Protein AF-0000000070182800 (afdb_homodimer)

pLDDT: mean 79.38, std 23.55, range [25.06, 98.69]

Radius of gyration: 17.44 Å; Cα contacts (8 Å, |Δi|>4): 171; chains: 2; bounding box: 31×51×50 Å

Secondary structure (DSSP, 8-state):
---EEETTTTEEE-HHHHHHHS-HHHHHHHHHHTT--HHHHHHIIIIIIS--S-HHHHHHHHTS-HHHHHHHHHHHHHHHHHHT-/---EEETTTTEEE-TTTTS-S--HHHHHHHHHHTT--HHHHHHIIIIIIS--S-HHHHHHHHTS-HHHHHHHHHHHHHHHHHHT-

Solvent-accessible surface area (backbone atoms only — not comparable to full-atom values): 9441 Å² total; per-residue (Å²): 132,87,64,50,71,38,72,92,74,72,38,59,47,45,68,60,48,65,55,58,68,44,54,61,64,58,56,40,51,53,36,24,67,71,72,34,50,73,64,21,26,51,46,31,41,41,38,71,68,60,55,73,34,54,64,63,57,44,15,58,50,68,71,53,52,49,64,57,47,50,48,28,34,51,55,39,48,56,54,56,56,51,67,73,101,134,81,62,48,67,40,73,93,73,72,40,64,39,48,62,67,48,72,60,33,83,59,54,60,63,58,57,39,50,54,36,23,65,68,71,34,50,71,66,22,25,49,45,30,41,40,38,69,69,54,54,74,34,53,64,65,57,45,15,58,50,71,71,52,51,50,65,58,49,50,50,28,34,51,54,41,50,55,53,54,56,53,67,72,102

Foldseek 3Di:
DDQCQPVVVRGSPPLCVVVVPDDLVVQLVVLVVLVQDSLLSNLQCCCPNSVVDHLCRVCVVVVHDSVVSVVSPVVSVVSVVVVVD/DDQCQPVVVRDSPPLLCVVPPPPLVVQLVVLVVLVQDSLLSNLQCCCPNNVVDHLCRVCVVVVHDSVVSVVSPVVSVVSVVVVVD

Organism: NCBI:txid2841257

Structure (mmCIF, N/CA/C/O backbone):
data_AF-0000000070182800-model_v1
#
loop_
_entity.id
_entity.type
_entity.pdbx_description
1 polymer 'Sigma-70 family RNA polymerase sigma factor'
#
loop_
_atom_site.group_PDB
_atom_site.id
_atom_site.type_symbol
_atom_site.label_atom_id
_atom_site.label_alt_id
_atom_site.label_comp_id
_atom_site.label_asym_id
_atom_site.label_entity_id
_atom_site.label_seq_id
_atom_site.pdbx_PDB_ins_code
_atom_site.Cartn_x
_atom_site.Cartn_y
_atom_site.Cartn_z
_atom_site.occupancy
_atom_site.B_iso_or_equiv
_atom_site.auth_seq_id
_atom_site.auth_comp_id
_atom_site.auth_asym_id
_atom_site.auth_atom_id
_atom_site.pdbx_PDB_model_num
ATOM 1 N N . MET A 1 1 ? -16.188 15.938 -2.938 1 25.06 1 MET A N 1
ATOM 2 C CA . MET A 1 1 ? -15.031 16.281 -3.754 1 25.06 1 MET A CA 1
ATOM 3 C C . MET A 1 1 ? -14.711 17.766 -3.643 1 25.06 1 MET A C 1
ATOM 5 O O . MET A 1 1 ? -15.469 18.609 -4.125 1 25.06 1 MET A O 1
ATOM 9 N N . VAL A 1 2 ? -13.992 18.125 -2.623 1 32.44 2 VAL A N 1
ATOM 10 C CA . VAL A 1 2 ? -13.906 19.562 -2.373 1 32.44 2 VAL A CA 1
ATOM 11 C C . VAL A 1 2 ? -12.883 20.188 -3.316 1 32.44 2 VAL A C 1
ATOM 13 O O . VAL A 1 2 ? -11.734 19.75 -3.385 1 32.44 2 VAL A O 1
ATOM 16 N N . ALA A 1 3 ? -13.281 20.75 -4.445 1 38.06 3 ALA A N 1
ATOM 17 C CA . ALA A 1 3 ? -12.562 21.453 -5.508 1 38.06 3 ALA A CA 1
ATOM 18 C C . ALA A 1 3 ? -11.859 22.703 -4.965 1 38.06 3 ALA A C 1
ATOM 20 O O . ALA A 1 3 ? -12.453 23.469 -4.199 1 38.06 3 ALA A O 1
ATOM 21 N N . SER A 1 4 ? -10.617 22.594 -4.52 1 43.62 4 SER A N 1
ATOM 22 C CA . SER A 1 4 ? -10.062 23.891 -4.137 1 43.62 4 SER A CA 1
ATOM 23 C C . SER A 1 4 ? -9.68 24.703 -5.363 1 43.62 4 SER A C 1
ATOM 25 O O . SER A 1 4 ? -9.172 24.172 -6.348 1 43.62 4 SER A O 1
ATOM 27 N N . TYR A 1 5 ? -10.156 25.969 -5.488 1 44.78 5 TYR A N 1
ATOM 28 C CA . TYR A 1 5 ? -9.969 26.953 -6.551 1 44.78 5 TYR A CA 1
ATOM 29 C C . TYR A 1 5 ? -8.539 27.469 -6.559 1 44.78 5 TYR A C 1
ATOM 31 O O . TYR A 1 5 ? -8.055 28 -5.551 1 44.78 5 TYR A O 1
ATOM 39 N N . ASP A 1 6 ? -7.582 27.062 -7.48 1 46.28 6 ASP A N 1
ATOM 40 C CA . ASP A 1 6 ? -6.316 27.766 -7.672 1 46.28 6 ASP A CA 1
ATOM 41 C C . ASP A 1 6 ? -6.527 29.094 -8.398 1 46.28 6 ASP A C 1
ATOM 43 O O . ASP A 1 6 ? -6.879 29.109 -9.586 1 46.28 6 ASP A O 1
ATOM 47 N N . PRO A 1 7 ? -6.605 30.188 -7.738 1 51 7 PRO A N 1
ATOM 48 C CA . PRO A 1 7 ? -6.902 31.484 -8.336 1 51 7 PRO A CA 1
ATOM 49 C C . PRO A 1 7 ? -5.949 31.844 -9.477 1 51 7 PRO A C 1
ATOM 51 O O . PRO A 1 7 ? -6.312 32.594 -10.383 1 51 7 PRO A O 1
ATOM 54 N N . GLU A 1 8 ? -4.641 31.531 -9.398 1 51.62 8 GLU A N 1
ATOM 55 C CA . GLU A 1 8 ? -3.695 32 -10.406 1 51.62 8 GLU A CA 1
ATOM 56 C C . GLU A 1 8 ? -3.975 31.359 -11.758 1 51.62 8 GLU A C 1
ATOM 58 O O . GLU A 1 8 ? -3.742 31.969 -12.805 1 51.62 8 GLU A O 1
ATOM 63 N N . LYS A 1 9 ? -4.469 30.094 -11.695 1 46 9 LYS A N 1
ATOM 64 C CA . LYS A 1 9 ? -4.809 29.422 -12.945 1 46 9 LYS A CA 1
ATOM 65 C C . LYS A 1 9 ? -6.32 29.375 -13.148 1 46 9 LYS A C 1
ATOM 67 O O . LYS A 1 9 ? -6.797 28.891 -14.18 1 46 9 LYS A O 1
ATOM 72 N N . HIS A 1 10 ? -7.039 30.094 -12.438 1 45.72 10 HIS A N 1
ATOM 73 C CA . HIS A 1 10 ? -8.484 30.266 -12.461 1 45.72 10 HIS A CA 1
ATOM 74 C C . HIS A 1 10 ? -9.195 28.922 -12.625 1 45.72 10 HIS A C 1
ATOM 76 O O . HIS A 1 10 ? -10.227 28.844 -13.305 1 45.72 10 HIS A O 1
ATOM 82 N N . GLN A 1 11 ? -8.531 27.828 -12.578 1 41.41 11 GLN A N 1
ATOM 83 C CA . GLN A 1 11 ? -9.125 26.5 -12.664 1 41.41 11 GLN A CA 1
ATOM 84 C C . GLN A 1 11 ? -9.227 25.844 -11.289 1 41.41 11 GLN A C 1
ATOM 86 O O . GLN A 1 11 ? -8.422 26.141 -10.406 1 41.41 11 GLN A O 1
ATOM 91 N N . PHE A 1 12 ? -10.375 25.391 -10.805 1 40 12 PHE A N 1
ATOM 92 C CA . PHE A 1 12 ? -10.438 24.5 -9.648 1 40 12 PHE A CA 1
ATOM 93 C C . PHE A 1 12 ? -9.406 23.391 -9.766 1 40 12 PHE A C 1
ATOM 95 O O . PHE A 1 12 ? -9.383 22.656 -10.758 1 40 12 PHE A O 1
ATOM 102 N N . GLU A 1 13 ? -8.148 23.578 -9.5 1 39.22 13 GLU A N 1
ATOM 103 C CA . GLU A 1 13 ? -7.133 22.531 -9.609 1 39.22 13 GLU A CA 1
ATOM 104 C C . GLU A 1 13 ? -7.531 21.297 -8.82 1 39.22 13 GLU A C 1
ATOM 106 O O . GLU A 1 13 ? -7.844 21.391 -7.629 1 39.22 13 GLU A O 1
ATOM 111 N N . ASP A 1 14 ? -8.195 20.516 -9.391 1 37.53 14 ASP A N 1
ATOM 112 C CA . ASP A 1 14 ? -8.484 19.188 -8.836 1 37.53 14 ASP A CA 1
ATOM 113 C C . ASP A 1 14 ? -7.27 18.625 -8.102 1 37.53 14 ASP A C 1
ATOM 115 O O . ASP A 1 14 ? -6.203 18.453 -8.695 1 37.53 14 ASP A O 1
ATOM 119 N N . VAL A 1 15 ? -7.008 19 -6.906 1 37.47 15 VAL A N 1
ATOM 120 C CA . VAL A 1 15 ? -6.043 18.312 -6.059 1 37.47 15 VAL A CA 1
ATOM 121 C C . VAL A 1 15 ? -5.836 16.891 -6.57 1 37.47 15 VAL A C 1
ATOM 123 O O . VAL A 1 15 ? -4.852 16.234 -6.219 1 37.47 15 VAL A O 1
ATOM 126 N N . ASP A 1 16 ? -6.785 16.422 -7.258 1 41.5 16 ASP A N 1
ATOM 127 C CA . ASP A 1 16 ? -6.633 15.141 -7.938 1 41.5 16 ASP A CA 1
ATOM 128 C C . ASP A 1 16 ? -5.477 15.18 -8.93 1 41.5 16 ASP A C 1
ATOM 130 O O . ASP A 1 16 ? -4.848 14.156 -9.203 1 41.5 16 ASP A O 1
ATOM 134 N N . LEU A 1 17 ? -5.23 16.422 -9.375 1 41.59 17 LEU A N 1
ATOM 135 C CA . LEU A 1 17 ? -4.266 16.562 -10.461 1 41.59 17 LEU A CA 1
ATOM 136 C C . LEU A 1 17 ? -2.846 16.328 -9.953 1 41.59 17 LEU A C 1
ATOM 138 O O . LEU A 1 17 ? -2.031 15.719 -10.656 1 41.59 17 LEU A O 1
ATOM 142 N N . ALA A 1 18 ? -2.574 17.078 -8.906 1 41.12 18 ALA A N 1
ATOM 143 C CA . ALA A 1 18 ? -1.192 16.906 -8.461 1 41.12 18 ALA A CA 1
ATOM 144 C C . ALA A 1 18 ? -0.888 15.438 -8.172 1 41.12 18 ALA A C 1
ATOM 146 O O . ALA A 1 18 ? 0.192 14.945 -8.5 1 41.12 18 ALA A O 1
ATOM 147 N N . TRP A 1 19 ? -1.791 14.75 -7.395 1 49.34 19 TRP A N 1
ATOM 148 C CA . TRP A 1 19 ? -1.618 13.305 -7.23 1 49.34 19 TRP A CA 1
ATOM 149 C C . TRP A 1 19 ? -1.757 12.586 -8.57 1 49.34 19 TRP A C 1
ATOM 151 O O . TRP A 1 19 ? -1.223 11.492 -8.75 1 49.34 19 TRP A O 1
ATOM 161 N N . ASP A 1 20 ? -2.537 13.305 -9.492 1 46.62 20 ASP A N 1
ATOM 162 C CA . ASP A 1 20 ? -2.709 12.734 -10.82 1 46.62 20 ASP A CA 1
ATOM 163 C C . ASP A 1 20 ? -1.358 12.398 -11.453 1 46.62 20 ASP A C 1
ATOM 165 O O . ASP A 1 20 ? -1.197 11.336 -12.062 1 46.62 20 ASP A O 1
ATOM 169 N N . ASP A 1 21 ? -0.536 13.469 -11.227 1 46.81 21 ASP A N 1
ATOM 170 C CA . ASP A 1 21 ? 0.674 13.258 -12.016 1 46.81 21 ASP A CA 1
ATOM 171 C C . ASP A 1 21 ? 1.677 12.391 -11.258 1 46.81 21 ASP A C 1
ATOM 173 O O . ASP A 1 21 ? 2.525 11.734 -11.875 1 46.81 21 ASP A O 1
ATOM 177 N N . GLN A 1 22 ? 1.596 12.547 -9.922 1 55.31 22 GLN A N 1
ATOM 178 C CA . GLN A 1 22 ? 2.572 11.664 -9.297 1 55.31 22 GLN A CA 1
ATOM 179 C C . GLN A 1 22 ? 2.064 10.227 -9.25 1 55.31 22 GLN A C 1
ATOM 181 O O . GLN A 1 22 ? 0.92 9.977 -8.867 1 55.31 22 GLN A O 1
ATOM 186 N N . ASP A 1 23 ? 2.844 9.469 -9.75 1 77.81 23 ASP A N 1
ATOM 187 C CA . ASP A 1 23 ? 2.584 8.031 -9.742 1 77.81 23 ASP A CA 1
ATOM 188 C C . ASP A 1 23 ? 2.525 7.492 -8.312 1 77.81 23 ASP A C 1
ATOM 190 O O . ASP A 1 23 ? 3.482 7.637 -7.551 1 77.81 23 ASP A O 1
ATOM 194 N N . PHE A 1 24 ? 1.413 7.32 -7.699 1 83.5 24 PHE A N 1
ATOM 195 C CA . PHE A 1 24 ? 1.162 6.777 -6.371 1 83.5 24 PHE A CA 1
ATOM 196 C C . PHE A 1 24 ? 2.238 5.77 -5.984 1 83.5 24 PHE A C 1
ATOM 198 O O . PHE A 1 24 ? 2.787 5.828 -4.883 1 83.5 24 PHE A O 1
ATOM 205 N N . LEU A 1 25 ? 2.578 4.93 -6.84 1 86 25 LEU A N 1
ATOM 206 C CA . LEU A 1 25 ? 3.559 3.893 -6.531 1 86 25 LEU A CA 1
ATOM 207 C C . LEU A 1 25 ? 4.938 4.5 -6.305 1 86 25 LEU A C 1
ATOM 209 O O . LEU A 1 25 ? 5.668 4.07 -5.406 1 86 25 LEU A O 1
ATOM 213 N N . GLU A 1 26 ? 5.27 5.391 -7.09 1 87.56 26 GLU A N 1
ATOM 214 C CA . GLU A 1 26 ? 6.562 6.051 -6.926 1 87.56 26 GLU A CA 1
ATOM 215 C C . GLU A 1 26 ? 6.652 6.758 -5.578 1 87.56 26 GLU A C 1
ATOM 217 O O . GLU A 1 26 ? 7.68 6.68 -4.898 1 87.56 26 GLU A O 1
ATOM 222 N N . ARG A 1 27 ? 5.594 7.449 -5.199 1 90.44 27 ARG A N 1
ATOM 223 C CA . ARG A 1 27 ? 5.582 8.148 -3.918 1 90.44 27 ARG A CA 1
ATOM 224 C C . ARG A 1 27 ? 5.695 7.172 -2.756 1 90.44 27 ARG A C 1
ATOM 226 O O . ARG A 1 27 ? 6.457 7.402 -1.814 1 90.44 27 ARG A O 1
ATOM 233 N N . VAL A 1 28 ? 5.008 6.086 -2.807 1 92.62 28 VAL A N 1
ATOM 234 C CA . VAL A 1 28 ? 5.043 5.062 -1.766 1 92.62 28 VAL A CA 1
ATOM 235 C C . VAL A 1 28 ? 6.445 4.473 -1.669 1 92.62 28 VAL A C 1
ATOM 237 O O . VAL A 1 28 ? 6.977 4.293 -0.57 1 92.62 28 VAL A O 1
ATOM 240 N N . THR A 1 29 ? 7.062 4.25 -2.832 1 92.81 29 THR A N 1
ATOM 241 C CA . THR A 1 29 ? 8.406 3.684 -2.85 1 92.81 29 THR A CA 1
ATOM 242 C C . THR A 1 29 ? 9.406 4.645 -2.209 1 92.81 29 THR A C 1
ATOM 244 O O . THR A 1 29 ? 10.305 4.223 -1.475 1 92.81 29 THR A O 1
ATOM 247 N N . GLU A 1 30 ? 9.281 5.867 -2.482 1 92.94 30 GLU A N 1
ATOM 248 C CA . GLU A 1 30 ? 10.133 6.891 -1.884 1 92.94 30 GLU A CA 1
ATOM 249 C C . GLU A 1 30 ? 10.016 6.887 -0.363 1 92.94 30 GLU A C 1
ATOM 251 O O . GLU A 1 30 ? 11.016 7.012 0.346 1 92.94 30 GLU A O 1
ATOM 256 N N . LEU A 1 31 ? 8.812 6.781 0.092 1 95.5 31 LEU A N 1
ATOM 257 C CA . LEU A 1 31 ? 8.555 6.828 1.526 1 95.5 31 LEU A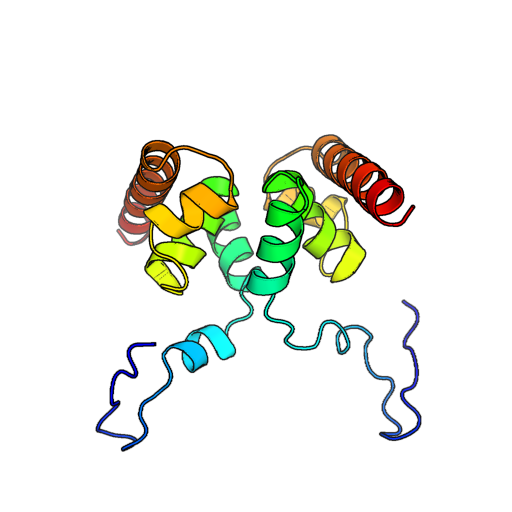 CA 1
ATOM 258 C C . LEU A 1 31 ? 9.117 5.594 2.223 1 95.5 31 LEU A C 1
ATOM 260 O O . LEU A 1 31 ? 9.688 5.695 3.311 1 95.5 31 LEU A O 1
ATOM 264 N N . ILE A 1 32 ? 8.961 4.48 1.62 1 96.19 32 ILE A N 1
ATOM 265 C CA . ILE A 1 32 ? 9.492 3.248 2.197 1 96.19 32 ILE A CA 1
ATOM 266 C C . ILE A 1 32 ? 11.016 3.309 2.229 1 96.19 32 ILE A C 1
ATOM 268 O O . ILE A 1 32 ? 11.641 2.922 3.219 1 96.19 32 ILE A O 1
ATOM 272 N N . ALA A 1 33 ? 11.539 3.789 1.153 1 91.56 33 ALA A N 1
ATOM 273 C CA . ALA A 1 33 ? 12.992 3.953 1.105 1 91.56 33 ALA A CA 1
ATOM 274 C C . ALA A 1 33 ? 13.469 4.895 2.205 1 91.56 33 ALA A C 1
ATOM 276 O O . ALA A 1 33 ? 14.609 4.785 2.672 1 91.56 33 ALA A O 1
ATOM 277 N N . GLY A 1 34 ? 12.539 5.828 2.621 1 92.12 34 GLY A N 1
ATOM 278 C CA . GLY A 1 34 ? 12.812 6.758 3.705 1 92.12 34 GLY A CA 1
ATOM 279 C C . GLY A 1 34 ? 12.523 6.176 5.078 1 92.12 34 GLY A C 1
ATOM 280 O O . GLY A 1 34 ? 12.258 6.914 6.027 1 92.12 34 GLY A O 1
ATOM 281 N N . GLU A 1 35 ? 12.273 4.902 5.234 1 92.5 35 GLU A N 1
ATOM 282 C CA . GLU A 1 35 ? 12.234 4.145 6.48 1 92.5 35 GLU A CA 1
ATOM 283 C C . GLU A 1 35 ? 10.805 3.924 6.953 1 92.5 35 GLU A C 1
ATOM 285 O O . GLU A 1 35 ? 10.578 3.441 8.062 1 92.5 35 GLU A O 1
ATOM 290 N N . LEU A 1 36 ? 9.875 4.379 6.168 1 96.94 36 LEU A N 1
ATOM 291 C CA . LEU A 1 36 ? 8.5 4.059 6.531 1 96.94 36 LEU A CA 1
ATOM 292 C C . LEU A 1 36 ? 8.172 2.611 6.184 1 96.94 36 LEU A C 1
ATOM 294 O O . LEU A 1 36 ? 8.602 2.107 5.141 1 96.94 36 LEU A O 1
ATOM 298 N N . SER A 1 37 ? 7.383 1.959 7.074 1 96.06 37 SER A N 1
ATOM 299 C CA . SER A 1 37 ? 6.828 0.661 6.707 1 96.06 37 SER A CA 1
ATOM 300 C C . SER A 1 37 ? 5.789 0.797 5.598 1 96.06 37 SER A C 1
ATOM 302 O O . SER A 1 37 ? 5.316 1.899 5.316 1 96.06 37 SER A O 1
ATOM 304 N N . LEU A 1 38 ? 5.418 -0.302 4.984 1 96.44 38 LEU A N 1
ATOM 305 C CA . LEU A 1 38 ? 4.402 -0.285 3.938 1 96.44 38 LEU A CA 1
ATOM 306 C C . LEU A 1 38 ? 3.084 0.277 4.465 1 96.44 38 LEU A C 1
ATOM 308 O O . LEU A 1 38 ? 2.439 1.09 3.799 1 96.44 38 LEU A O 1
ATOM 312 N N . HIS A 1 39 ? 2.678 -0.104 5.719 1 97.44 39 HIS A N 1
ATOM 313 C CA . HIS A 1 39 ? 1.435 0.376 6.309 1 97.44 39 HIS A CA 1
ATOM 314 C C . HIS A 1 39 ? 1.483 1.882 6.551 1 97.44 39 HIS A C 1
ATOM 316 O O . HIS A 1 39 ? 0.527 2.596 6.238 1 97.44 39 HIS A O 1
ATOM 322 N N . GLU A 1 40 ? 2.586 2.303 7.066 1 97.81 40 GLU A N 1
ATOM 323 C CA . GLU A 1 40 ? 2.754 3.727 7.336 1 97.81 40 GLU A CA 1
ATOM 324 C C . GLU A 1 40 ? 2.703 4.543 6.047 1 97.81 40 GLU A C 1
ATOM 326 O O . GLU A 1 40 ? 2.01 5.562 5.977 1 97.81 40 GLU A O 1
ATOM 331 N N . ALA A 1 41 ? 3.459 4.094 5.047 1 97.06 41 ALA A N 1
ATOM 332 C CA . ALA A 1 41 ? 3.562 4.809 3.777 1 97.06 41 ALA A CA 1
ATOM 333 C C . ALA A 1 41 ? 2.203 4.906 3.092 1 97.06 41 ALA A C 1
ATOM 335 O O . ALA A 1 41 ? 1.794 5.988 2.662 1 97.06 41 ALA A O 1
ATOM 336 N N . ILE A 1 42 ? 1.472 3.793 3.027 1 95.69 42 ILE A N 1
ATOM 337 C CA . ILE A 1 42 ? 0.2 3.766 2.312 1 95.69 42 ILE A CA 1
ATOM 338 C C . ILE A 1 42 ? -0.843 4.57 3.086 1 95.69 42 ILE A C 1
ATOM 340 O O . ILE A 1 42 ? -1.576 5.371 2.502 1 95.69 42 ILE A O 1
ATOM 344 N N . ASP A 1 43 ? -0.901 4.383 4.406 1 97.5 43 ASP A N 1
ATOM 345 C CA . ASP A 1 43 ? -1.865 5.141 5.199 1 97.5 43 ASP A CA 1
ATOM 346 C C . ASP A 1 43 ? -1.602 6.641 5.09 1 97.5 43 ASP A C 1
ATOM 348 O O . ASP A 1 43 ? -2.539 7.438 4.988 1 97.5 43 ASP A O 1
ATOM 352 N N . TRP A 1 44 ? -0.38 7.02 5.086 1 96.88 44 TRP A N 1
ATOM 353 C CA . TRP A 1 44 ? 0.014 8.422 4.969 1 96.88 44 TRP A CA 1
ATOM 354 C C . TRP A 1 44 ? -0.399 8.992 3.615 1 96.88 44 TRP A C 1
ATOM 356 O O . TRP A 1 44 ? -1.061 10.031 3.549 1 96.88 44 TRP A O 1
ATOM 366 N N . VAL A 1 45 ? -0.069 8.305 2.553 1 94 45 VAL A N 1
ATOM 367 C CA . VAL A 1 45 ? -0.32 8.828 1.212 1 94 45 VAL A CA 1
ATOM 368 C C . VAL A 1 45 ? -1.824 8.906 0.963 1 94 45 VAL A C 1
ATOM 370 O O . VAL A 1 45 ? -2.322 9.914 0.457 1 94 45 VAL A O 1
ATOM 373 N N . VAL A 1 46 ? -2.578 7.906 1.396 1 93.56 46 VAL A N 1
ATOM 374 C CA . VAL A 1 46 ? -4.004 7.805 1.104 1 93.56 46 VAL A CA 1
ATOM 375 C C . VAL A 1 46 ? -4.766 8.875 1.883 1 93.56 46 VAL A C 1
ATOM 377 O O . VAL A 1 46 ? -5.648 9.539 1.335 1 93.56 46 VAL A O 1
ATOM 380 N N . VAL A 1 47 ? -4.363 9.086 3.107 1 95.44 47 VAL A N 1
ATOM 381 C CA . VAL A 1 47 ? -5.184 9.914 3.984 1 95.44 47 VAL A CA 1
ATOM 382 C C . VAL A 1 47 ? -4.645 11.336 4 1 95.44 47 VAL A C 1
ATOM 384 O O . VAL A 1 47 ? -5.41 12.297 3.908 1 95.44 47 VAL A O 1
ATOM 387 N N . GLU A 1 48 ? -3.322 11.477 4.086 1 94.38 48 GLU A N 1
ATOM 388 C CA . GLU A 1 48 ? -2.756 12.797 4.363 1 94.38 48 GLU A CA 1
ATOM 389 C C . GLU A 1 48 ? -2.334 13.492 3.074 1 94.38 48 GLU A C 1
ATOM 391 O O . GLU A 1 48 ? -2.508 14.711 2.934 1 94.38 48 GLU A O 1
ATOM 396 N N . GLU A 1 49 ? -1.822 12.719 2.215 1 91.44 49 GLU A N 1
ATOM 397 C CA . GLU A 1 49 ? -1.305 13.398 1.028 1 91.44 49 GLU A CA 1
ATOM 398 C C . GLU A 1 49 ? -2.361 13.469 -0.071 1 91.44 49 GLU A C 1
ATOM 400 O O . GLU A 1 49 ? -2.602 14.531 -0.642 1 91.44 49 GLU A O 1
ATOM 405 N N . ALA A 1 50 ? -2.893 12.328 -0.377 1 86.44 50 ALA A N 1
ATOM 406 C CA . 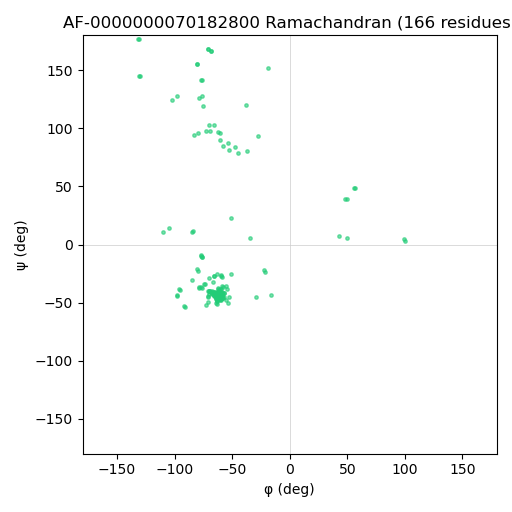ALA A 1 50 ? -3.879 12.289 -1.453 1 86.44 50 ALA A CA 1
ATOM 407 C C . ALA A 1 50 ? -5.25 12.734 -0.954 1 86.44 50 ALA A C 1
ATOM 409 O O . ALA A 1 50 ? -6.109 13.133 -1.746 1 86.44 50 ALA A O 1
ATOM 410 N N . GLU A 1 51 ? -5.445 12.641 0.388 1 89.69 51 GLU A N 1
ATOM 411 C CA . GLU A 1 51 ? -6.719 12.977 1.012 1 89.69 51 GLU A CA 1
ATOM 412 C C . GLU A 1 51 ? -7.883 12.312 0.284 1 89.69 51 GLU A C 1
ATOM 414 O O . GLU A 1 51 ? -8.93 12.938 0.08 1 89.69 51 GLU A O 1
ATOM 419 N N . ARG A 1 52 ? -7.621 11.102 -0.111 1 86.75 52 ARG A N 1
ATOM 420 C CA . ARG A 1 52 ? -8.617 10.352 -0.866 1 86.75 52 ARG A CA 1
ATOM 421 C C . ARG A 1 52 ? -9.688 9.773 0.057 1 86.75 52 ARG A C 1
ATOM 423 O O . ARG A 1 52 ? -10.844 9.641 -0.337 1 86.75 52 ARG A O 1
ATOM 430 N N . TYR A 1 53 ? -9.336 9.367 1.172 1 92.75 53 TYR A N 1
ATOM 431 C CA . TYR A 1 53 ? -10.203 8.805 2.199 1 92.75 53 TYR A CA 1
ATOM 432 C C . TYR A 1 53 ? -9.953 9.461 3.549 1 92.75 53 TYR A C 1
ATOM 434 O O . TYR A 1 53 ? -8.828 9.852 3.855 1 92.75 53 TYR A O 1
ATOM 442 N N . THR A 1 54 ? -11.023 9.586 4.254 1 96.94 54 THR A N 1
ATOM 443 C CA . THR A 1 54 ? -10.836 9.914 5.664 1 96.94 54 THR A CA 1
ATOM 444 C C . THR A 1 54 ? -10.258 8.719 6.422 1 96.94 54 THR A C 1
ATOM 446 O O . THR A 1 54 ? -10.258 7.594 5.906 1 96.94 54 THR A O 1
ATOM 449 N N . VAL A 1 55 ? -9.836 8.984 7.637 1 97.88 55 VAL A N 1
ATOM 450 C CA . VAL A 1 55 ? -9.328 7.922 8.5 1 97.88 55 VAL A CA 1
ATOM 451 C C . VAL A 1 55 ? -10.398 6.844 8.672 1 97.88 55 VAL A C 1
ATOM 453 O O . VAL A 1 55 ? -10.109 5.648 8.562 1 97.88 55 VAL A O 1
ATOM 456 N N . ALA A 1 56 ? -11.594 7.242 8.922 1 97.75 56 ALA A N 1
ATOM 457 C CA . ALA A 1 56 ? -12.688 6.305 9.156 1 97.75 56 ALA A CA 1
ATOM 458 C C . ALA A 1 56 ? -12.969 5.473 7.906 1 97.75 56 ALA A C 1
ATOM 460 O O . ALA A 1 56 ? -13.117 4.254 7.984 1 97.75 56 ALA A O 1
ATOM 461 N N . GLN A 1 57 ? -13.07 6.062 6.723 1 97.06 57 GLN A N 1
ATOM 462 C CA . GLN A 1 57 ? -13.312 5.379 5.457 1 97.06 57 GLN A CA 1
ATOM 463 C C . GLN A 1 57 ? -12.195 4.391 5.141 1 97.06 57 GLN A C 1
ATOM 465 O O . GLN A 1 57 ? -12.461 3.258 4.727 1 97.06 57 GLN A O 1
ATOM 470 N N . TRP A 1 58 ? -10.961 4.797 5.281 1 96.69 58 TRP A N 1
ATOM 471 C CA . TRP A 1 58 ? -9.805 3.971 4.953 1 96.69 58 TRP A CA 1
ATOM 472 C C . TRP A 1 58 ? -9.695 2.785 5.906 1 96.69 58 TRP A C 1
ATOM 474 O O . TRP A 1 58 ? -9.336 1.681 5.492 1 96.69 58 TRP A O 1
ATOM 484 N N . ALA A 1 59 ? -9.961 2.994 7.203 1 97.75 59 ALA A N 1
ATOM 485 C CA . ALA A 1 59 ? -10 1.908 8.18 1 9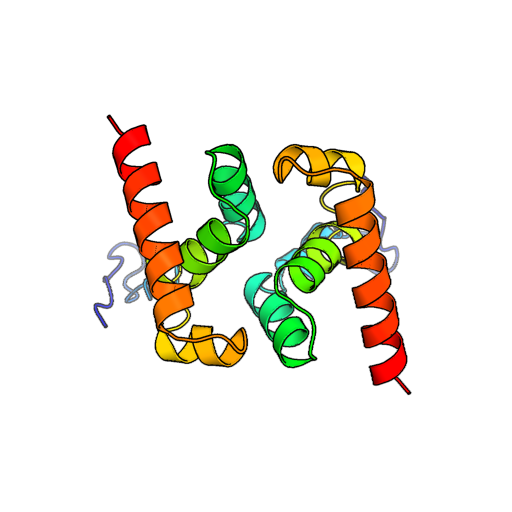7.75 59 ALA A CA 1
ATOM 486 C C . ALA A 1 59 ? -11.016 0.846 7.781 1 97.75 59 ALA A C 1
ATOM 488 O O . ALA A 1 59 ? -10.766 -0.352 7.918 1 97.75 59 ALA A O 1
ATOM 489 N N . ASP A 1 60 ? -12.148 1.309 7.324 1 96.44 60 ASP A N 1
ATOM 490 C CA . ASP A 1 60 ? -13.188 0.386 6.875 1 96.44 60 ASP A CA 1
ATOM 491 C C . ASP A 1 60 ? -12.719 -0.413 5.66 1 96.44 60 ASP A C 1
ATOM 493 O O . ASP A 1 60 ? -12.914 -1.629 5.598 1 96.44 60 ASP A O 1
ATOM 497 N N . VAL A 1 61 ? -12.094 0.251 4.699 1 94.56 61 VAL A N 1
ATOM 498 C CA . VAL A 1 61 ? -11.578 -0.409 3.508 1 94.56 61 VAL A CA 1
ATOM 499 C C . VAL A 1 61 ? -10.555 -1.472 3.91 1 94.56 61 VAL A C 1
ATOM 501 O O . VAL A 1 61 ? -10.586 -2.594 3.4 1 94.56 61 VAL A O 1
ATOM 504 N N . ARG A 1 62 ? -9.609 -1.146 4.805 1 96.12 62 ARG A N 1
ATOM 505 C CA . ARG A 1 62 ? -8.516 -2.016 5.227 1 96.12 62 ARG A CA 1
ATOM 506 C C . ARG A 1 62 ? -9 -3.072 6.211 1 96.12 62 ARG A C 1
ATOM 508 O O . ARG A 1 62 ? -8.266 -4.004 6.543 1 96.12 62 ARG A O 1
ATOM 515 N N . ASP A 1 63 ? -10.273 -2.945 6.699 1 95.38 63 ASP A N 1
ATOM 516 C CA . ASP A 1 63 ? -10.82 -3.82 7.73 1 95.38 63 ASP A CA 1
ATOM 517 C C . ASP A 1 63 ? -9.945 -3.818 8.977 1 95.38 63 ASP A C 1
ATOM 519 O O . ASP A 1 63 ? -9.523 -4.879 9.453 1 95.38 63 ASP A O 1
ATOM 523 N N . VAL A 1 64 ? -9.547 -2.637 9.484 1 96.69 64 VAL A N 1
ATOM 524 C CA . VAL A 1 64 ? -8.812 -2.406 10.719 1 96.69 64 VAL A CA 1
ATOM 525 C C . VAL A 1 64 ? -9.492 -1.31 11.531 1 96.69 64 VAL A C 1
ATOM 527 O O . VAL A 1 64 ? -10.477 -0.72 11.086 1 96.69 64 VAL A O 1
ATOM 530 N N . THR A 1 65 ? -8.992 -1.033 12.703 1 98.12 65 THR A N 1
ATOM 531 C CA . THR A 1 65 ? -9.547 0.042 13.516 1 98.12 65 THR A CA 1
ATOM 532 C C . THR A 1 65 ? -9.023 1.399 13.047 1 98.12 65 THR A C 1
ATOM 534 O O . THR A 1 65 ? -7.949 1.486 12.453 1 98.12 65 THR A O 1
ATOM 537 N N . GLU A 1 66 ? -9.805 2.393 13.352 1 98.31 66 GLU A N 1
ATOM 538 C CA . GLU A 1 66 ? -9.352 3.752 13.07 1 98.31 66 GLU A CA 1
ATOM 539 C C . GLU A 1 66 ? -8.039 4.051 13.797 1 98.31 66 GLU A C 1
ATOM 541 O O . GLU A 1 66 ? -7.184 4.762 13.266 1 98.31 66 GLU A O 1
ATOM 546 N N . ASP A 1 67 ? -7.871 3.537 14.984 1 98.62 67 ASP A N 1
ATOM 547 C CA . ASP A 1 67 ? -6.672 3.77 15.781 1 98.62 67 ASP A CA 1
ATOM 548 C C . ASP A 1 67 ? -5.43 3.221 15.078 1 98.62 67 ASP A C 1
ATOM 550 O O . ASP A 1 67 ? -4.348 3.805 15.172 1 98.62 67 ASP A O 1
ATOM 554 N N . ALA A 1 68 ? -5.586 2.125 14.453 1 98.19 68 ALA A N 1
ATOM 555 C CA . ALA A 1 68 ? -4.461 1.543 13.727 1 98.19 68 ALA A CA 1
ATOM 556 C C . ALA A 1 68 ? -4.004 2.465 12.602 1 98.19 68 ALA A C 1
ATOM 558 O O . ALA A 1 68 ? -2.805 2.67 12.406 1 98.19 68 ALA A O 1
ATOM 559 N N . VAL A 1 69 ? -4.977 3.025 11.883 1 98.25 69 VAL A N 1
ATOM 560 C CA . VAL A 1 69 ? -4.664 3.949 10.797 1 98.25 69 VAL A CA 1
ATOM 561 C C . VAL A 1 69 ? -4.031 5.215 11.359 1 98.25 69 VAL A C 1
ATOM 563 O O . VAL A 1 69 ? -3.006 5.684 10.859 1 98.25 69 VAL A O 1
ATOM 566 N N . ARG A 1 70 ? -4.578 5.73 12.445 1 98.5 70 ARG A N 1
ATOM 567 C CA . ARG A 1 70 ? -4.059 6.945 13.062 1 98.5 70 ARG A CA 1
ATOM 568 C C . ARG A 1 70 ? -2.641 6.734 13.578 1 98.5 70 ARG A C 1
ATOM 570 O O . ARG A 1 70 ? -1.791 7.617 13.453 1 98.5 70 ARG A O 1
ATOM 577 N N . SER A 1 71 ? -2.447 5.574 14.172 1 98.69 71 SER A N 1
ATOM 578 C CA . SER A 1 71 ? -1.121 5.266 14.695 1 98.69 71 SER A CA 1
ATOM 579 C C . SER A 1 71 ? -0.078 5.246 13.578 1 98.69 71 SER A C 1
ATOM 581 O O . SER A 1 71 ? 1.034 5.75 13.758 1 98.69 71 SER A O 1
ATOM 583 N N . ASN A 1 72 ? -0.412 4.66 12.531 1 98.38 72 ASN A N 1
ATOM 584 C CA . ASN A 1 72 ? 0.502 4.617 11.391 1 98.38 72 ASN A CA 1
ATOM 585 C C . ASN A 1 72 ? 0.793 6.012 10.852 1 98.38 72 ASN A C 1
ATOM 587 O O . ASN A 1 72 ? 1.937 6.328 10.516 1 98.38 72 ASN A O 1
ATOM 591 N N . ILE A 1 73 ? -0.265 6.832 10.773 1 98.06 73 ILE A N 1
ATOM 592 C CA . ILE A 1 73 ? -0.118 8.195 10.273 1 98.06 73 ILE A CA 1
ATOM 593 C C . ILE A 1 73 ? 0.781 9 11.203 1 98.06 73 ILE A C 1
ATOM 595 O O . ILE A 1 73 ? 1.649 9.742 10.75 1 98.06 73 ILE A O 1
ATOM 599 N N . HIS A 1 74 ? 0.612 8.836 12.492 1 98 74 HIS A N 1
ATOM 600 C CA . HIS A 1 74 ? 1.439 9.531 13.469 1 98 74 HIS A CA 1
ATOM 601 C C . HIS A 1 74 ? 2.898 9.102 13.367 1 98 74 HIS A C 1
ATOM 603 O O . HIS A 1 74 ?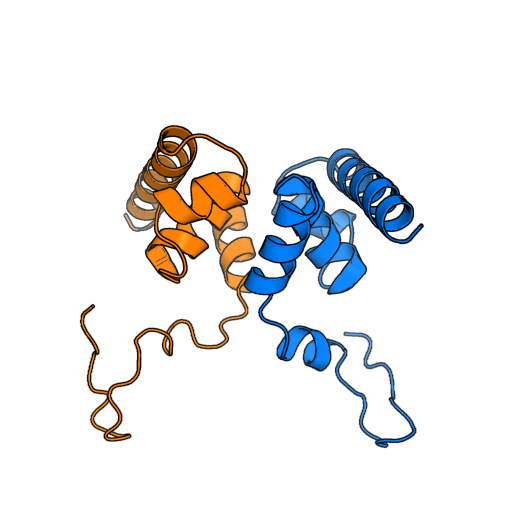 3.803 9.938 13.406 1 98 74 HIS A O 1
ATOM 609 N N . ALA A 1 75 ? 3.111 7.82 13.281 1 97.75 75 ALA A N 1
ATOM 610 C CA . ALA A 1 75 ? 4.473 7.309 13.141 1 97.75 75 ALA A CA 1
ATOM 611 C C . ALA A 1 75 ? 5.137 7.867 11.883 1 97.75 75 ALA A C 1
ATOM 613 O O . ALA A 1 75 ? 6.312 8.242 11.914 1 97.75 75 ALA A O 1
ATOM 614 N N . ALA A 1 76 ? 4.375 7.898 10.797 1 97.69 76 ALA A N 1
ATOM 615 C CA . ALA A 1 76 ? 4.895 8.453 9.555 1 97.69 76 ALA A CA 1
ATOM 616 C C . ALA A 1 76 ? 5.266 9.922 9.711 1 97.69 76 ALA A C 1
ATOM 618 O O . ALA A 1 76 ? 6.328 10.352 9.258 1 97.69 76 ALA A O 1
ATOM 619 N N . ARG A 1 77 ? 4.391 10.641 10.352 1 96.44 77 ARG A N 1
ATOM 620 C CA . ARG A 1 77 ? 4.621 12.062 10.57 1 96.44 77 ARG A CA 1
ATOM 621 C C . ARG A 1 77 ? 5.91 12.297 11.352 1 96.44 77 ARG A C 1
ATOM 623 O O . ARG A 1 77 ? 6.688 13.195 11.023 1 96.44 77 ARG A O 1
ATOM 630 N N . GLU A 1 78 ? 6.105 11.57 12.375 1 95.75 78 GLU A N 1
ATOM 631 C CA . GLU A 1 78 ? 7.297 11.711 13.203 1 95.75 78 GLU A CA 1
ATOM 632 C C . GLU A 1 78 ? 8.562 11.445 12.398 1 95.75 78 GLU A C 1
ATOM 634 O O . GLU A 1 78 ? 9.562 12.148 12.547 1 95.75 78 GLU A O 1
ATOM 639 N N . LYS A 1 79 ? 8.508 10.539 11.555 1 94.94 79 LYS A N 1
ATOM 640 C CA . LYS A 1 79 ? 9.672 10.156 10.773 1 94.94 79 LYS A CA 1
ATOM 641 C C . LYS A 1 79 ? 9.938 11.156 9.648 1 94.94 79 LYS A C 1
ATOM 643 O O . LYS A 1 79 ? 11.078 11.359 9.25 1 94.94 79 LYS A O 1
ATOM 648 N N . LEU A 1 80 ? 8.891 11.648 9.094 1 92.69 80 LEU A N 1
ATOM 649 C CA . LEU A 1 80 ? 9.023 12.602 8 1 92.69 80 LEU A CA 1
ATOM 650 C C . LEU A 1 80 ? 9.469 13.969 8.516 1 92.69 80 LEU A C 1
ATOM 652 O O . LEU A 1 80 ? 10.094 14.734 7.785 1 92.69 80 LEU A O 1
ATOM 656 N N . LEU A 1 81 ? 9.039 14.312 9.688 1 84.56 81 LEU A N 1
ATOM 657 C CA . LEU A 1 81 ? 9.477 15.555 10.312 1 84.56 81 LEU A CA 1
ATOM 658 C C . LEU A 1 81 ? 10.945 15.477 10.703 1 84.56 81 LEU A C 1
ATOM 660 O O . LEU A 1 81 ? 11.68 16.469 10.625 1 84.56 81 LEU A O 1
ATOM 664 N N . ILE A 1 82 ? 11.312 14.383 11.18 1 73.25 82 ILE A N 1
ATOM 665 C CA . ILE A 1 82 ? 12.695 14.195 11.602 1 73.25 82 ILE A CA 1
ATOM 666 C C . ILE A 1 82 ? 13.617 14.234 10.383 1 73.25 82 ILE A C 1
ATOM 668 O O . ILE A 1 82 ? 14.719 14.781 10.445 1 73.25 82 ILE A O 1
ATOM 672 N N . GLU A 1 83 ? 13.266 13.648 9.32 1 62.22 83 GLU A N 1
ATOM 673 C CA . GLU A 1 83 ? 14.102 13.641 8.125 1 62.22 83 GLU A CA 1
ATOM 674 C C . GLU A 1 83 ? 14.25 15.047 7.547 1 62.22 83 GLU A C 1
ATOM 676 O O . GLU A 1 83 ? 15.219 15.328 6.832 1 62.22 83 GLU A O 1
ATOM 681 N N . SER A 1 84 ? 13.297 15.859 7.773 1 55.97 84 SER A N 1
ATOM 682 C CA . SER A 1 84 ? 13.406 17.234 7.281 1 55.97 84 SER A CA 1
ATOM 683 C C . SER A 1 84 ? 14.352 18.047 8.148 1 55.97 84 SER A C 1
ATOM 685 O O . SER A 1 84 ? 14.68 19.188 7.809 1 55.97 84 SER A O 1
ATOM 687 N N . GLU A 1 85 ? 14.836 17.656 9.312 1 50.19 85 GLU A N 1
ATOM 688 C CA . GLU A 1 85 ? 15.828 18.375 10.109 1 50.19 85 GLU A CA 1
ATOM 689 C C . GLU A 1 85 ? 17.25 17.906 9.781 1 50.19 85 GLU A C 1
ATOM 691 O O . GLU A 1 85 ? 17.453 16.734 9.453 1 50.19 85 GLU A O 1
ATOM 696 N N . MET B 1 1 ? 10.477 -9.656 -22.062 1 25.47 1 MET B N 1
ATOM 697 C CA . MET B 1 1 ? 9.984 -8.281 -22.094 1 25.47 1 MET B CA 1
ATOM 698 C C . MET B 1 1 ? 9.039 -8.078 -23.266 1 25.47 1 MET B C 1
ATOM 700 O O . MET B 1 1 ? 9.477 -7.91 -24.406 1 25.47 1 MET B O 1
ATOM 704 N N . VAL B 1 2 ? 7.844 -8.688 -23.281 1 31.94 2 VAL B N 1
ATOM 705 C CA . VAL B 1 2 ? 7.117 -8.828 -24.531 1 31.94 2 VAL B CA 1
ATOM 706 C C . VAL B 1 2 ? 6.34 -7.547 -24.828 1 31.94 2 VAL B C 1
ATOM 708 O O . VAL B 1 2 ? 5.547 -7.09 -24 1 31.94 2 VAL B O 1
ATOM 711 N N . ALA B 1 3 ? 6.867 -6.633 -25.594 1 38.38 3 ALA B N 1
ATOM 712 C CA . ALA B 1 3 ? 6.305 -5.379 -26.094 1 38.38 3 ALA B CA 1
ATOM 713 C C . ALA B 1 3 ? 5.074 -5.637 -26.953 1 38.38 3 ALA B C 1
ATOM 715 O O . ALA B 1 3 ? 5.059 -6.566 -27.766 1 38.38 3 ALA B O 1
ATOM 716 N N . SER B 1 4 ? 3.859 -5.559 -26.391 1 43.12 4 SER B N 1
ATOM 717 C CA . SER B 1 4 ? 2.727 -5.785 -27.281 1 43.12 4 SER B CA 1
ATOM 718 C C . SER B 1 4 ? 2.471 -4.578 -28.172 1 43.12 4 SER B C 1
ATOM 720 O O . SER B 1 4 ? 2.529 -3.436 -27.703 1 43.12 4 SER B O 1
ATOM 722 N N . TYR B 1 5 ? 2.557 -4.727 -29.469 1 46.25 5 TYR B N 1
ATOM 723 C CA . TYR B 1 5 ? 2.303 -3.758 -30.531 1 46.25 5 TYR B CA 1
ATOM 724 C C . TYR B 1 5 ? 0.832 -3.361 -30.578 1 46.25 5 TYR B C 1
ATOM 726 O O . TYR B 1 5 ? -0.045 -4.223 -30.688 1 46.25 5 TYR B O 1
ATOM 734 N N . ASP B 1 6 ? 0.329 -2.135 -30.062 1 44.66 6 ASP B N 1
ATOM 735 C CA . ASP B 1 6 ? -1.001 -1.596 -30.328 1 44.66 6 ASP B CA 1
ATOM 736 C C . ASP B 1 6 ? -1.127 -1.147 -31.797 1 44.66 6 ASP B C 1
ATOM 738 O O . ASP B 1 6 ? -0.508 -0.162 -32.188 1 44.66 6 ASP B O 1
ATOM 742 N N . PRO B 1 7 ? -1.649 -1.906 -32.625 1 53.91 7 PRO B N 1
ATOM 743 C CA . PRO B 1 7 ? -1.735 -1.607 -34.062 1 53.91 7 PRO B CA 1
ATOM 744 C C . PRO B 1 7 ? -2.416 -0.27 -34.344 1 53.91 7 PRO B C 1
ATOM 746 O O . PRO B 1 7 ? -2.166 0.346 -35.375 1 53.91 7 PRO B O 1
ATOM 749 N N . GLU B 1 8 ? -3.451 0.219 -33.594 1 50.12 8 GLU B N 1
ATOM 750 C CA . GLU B 1 8 ? -4.203 1.43 -33.938 1 50.12 8 GLU B CA 1
ATOM 751 C C . GLU B 1 8 ? -3.346 2.678 -33.75 1 50.12 8 GLU B C 1
ATOM 753 O O . GLU B 1 8 ? -3.506 3.662 -34.469 1 50.12 8 GLU B O 1
ATOM 758 N N . LYS B 1 9 ? -2.428 2.533 -32.812 1 47.41 9 LYS B N 1
ATOM 759 C CA . LYS B 1 9 ? -1.54 3.674 -32.625 1 47.41 9 LYS B CA 1
ATOM 760 C C . LYS B 1 9 ? -0.13 3.365 -33.094 1 47.41 9 LYS B C 1
ATOM 762 O O . LYS B 1 9 ? 0.752 4.227 -33.062 1 47.41 9 LYS B O 1
ATOM 767 N N . HIS B 1 10 ? 0.119 2.324 -33.75 1 45.16 10 HIS B N 1
ATOM 768 C CA . HIS B 1 10 ? 1.33 1.847 -34.406 1 45.16 10 HIS B CA 1
ATOM 769 C C . HIS B 1 10 ? 2.529 1.911 -33.469 1 45.16 10 HIS B C 1
ATOM 771 O O . HIS B 1 10 ? 3.641 2.238 -33.906 1 45.16 10 HIS B O 1
ATOM 777 N N . GLN B 1 11 ? 2.453 2.221 -32.25 1 41.38 11 GLN B N 1
ATOM 778 C CA . GLN B 1 11 ? 3.535 2.244 -31.281 1 41.38 11 GLN B CA 1
ATOM 779 C C . GLN B 1 11 ? 3.561 0.959 -30.453 1 41.38 11 GLN B C 1
ATOM 781 O O . GLN B 1 11 ? 2.523 0.323 -30.25 1 41.38 11 GLN B O 1
ATOM 786 N N . PHE B 1 12 ? 4.641 0.273 -30.344 1 40.66 12 PHE B N 1
ATOM 787 C CA . PHE B 1 12 ? 4.781 -0.781 -29.344 1 40.66 12 PHE B CA 1
ATOM 788 C C . PHE B 1 12 ? 4.324 -0.295 -27.969 1 40.66 12 PHE B C 1
ATOM 790 O O . PHE B 1 12 ? 4.77 0.754 -27.5 1 40.66 12 PHE B O 1
ATOM 797 N N . GLU B 1 13 ? 3.053 -0.333 -27.656 1 37.94 13 GLU B N 1
ATOM 798 C CA . GLU B 1 13 ? 2.576 0.165 -26.375 1 37.94 13 GLU B CA 1
ATOM 799 C C . GLU B 1 13 ? 3.252 -0.563 -25.219 1 37.94 13 GLU B C 1
ATOM 801 O O . GLU B 1 13 ? 3.27 -1.795 -25.172 1 37.94 13 GLU B O 1
ATOM 806 N N . ASP B 1 14 ? 4.32 -0.157 -24.859 1 36.56 14 ASP B N 1
ATOM 807 C CA . ASP B 1 14 ? 4.887 -0.598 -23.594 1 36.56 14 ASP B CA 1
ATOM 808 C C . ASP B 1 14 ? 3.785 -0.986 -22.609 1 36.56 14 ASP B C 1
ATOM 810 O O . ASP B 1 14 ? 2.816 -0.244 -22.422 1 36.56 14 ASP B O 1
ATOM 814 N N . VAL B 1 15 ? 3.395 -2.27 -22.531 1 35.5 15 VAL B N 1
ATOM 815 C CA . VAL B 1 15 ? 2.529 -2.777 -21.469 1 35.5 15 VAL B CA 1
ATOM 816 C C . VAL B 1 15 ? 2.6 -1.854 -20.25 1 35.5 15 VAL B C 1
ATOM 818 O O . VAL B 1 15 ? 1.959 -2.109 -19.234 1 35.5 15 VAL B O 1
ATOM 821 N N . ASP B 1 16 ? 3.637 -1.156 -20.219 1 39.22 16 ASP B N 1
ATOM 822 C CA . ASP B 1 16 ? 3.568 -0.114 -19.188 1 39.22 16 ASP B CA 1
ATOM 823 C C . ASP B 1 16 ? 2.27 0.682 -19.312 1 39.22 16 ASP B C 1
ATOM 825 O O . ASP B 1 16 ? 1.86 1.351 -18.359 1 39.22 16 ASP B O 1
ATOM 829 N N . LEU B 1 17 ? 1.71 0.708 -20.516 1 40.12 17 LEU B N 1
ATOM 830 C CA . LEU B 1 17 ? 0.557 1.534 -20.859 1 40.12 17 LEU B CA 1
ATOM 831 C C . LEU B 1 17 ? -0.709 1 -20.188 1 40.12 17 LEU B C 1
ATOM 833 O O . LEU B 1 17 ? -1.657 1.754 -19.953 1 40.12 17 LEU B O 1
ATOM 837 N N . ALA B 1 18 ? -0.828 -0.283 -20.391 1 39.78 18 ALA B N 1
ATOM 838 C CA . ALA B 1 18 ? -2.123 -0.719 -19.875 1 39.78 18 ALA B CA 1
ATOM 839 C C . ALA B 1 18 ? -2.312 -0.292 -18.422 1 39.78 18 ALA B C 1
ATOM 841 O O . ALA B 1 18 ? -3.439 -0.244 -17.922 1 39.78 18 ALA B O 1
ATOM 842 N N 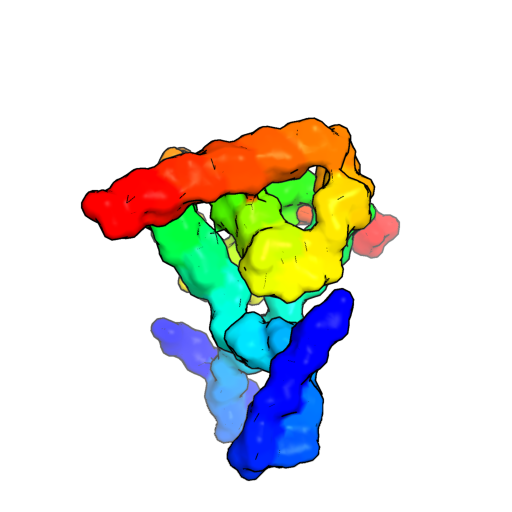. TRP B 1 19 ? -1.23 -0.627 -17.609 1 46.41 19 TRP B N 1
ATOM 843 C CA . TRP B 1 19 ? -1.456 0.055 -16.328 1 46.41 19 TRP B CA 1
ATOM 844 C C . TRP B 1 19 ? -1.752 1.534 -16.547 1 46.41 19 TRP B C 1
ATOM 846 O O . TRP B 1 19 ? -0.832 2.344 -16.703 1 46.41 19 TRP B O 1
ATOM 856 N N . ASP B 1 20 ? -2.205 1.758 -17.766 1 45 20 ASP B N 1
ATOM 857 C CA . ASP B 1 20 ? -2.834 3.074 -17.781 1 45 20 ASP B CA 1
ATOM 858 C C . ASP B 1 20 ? -3.168 3.537 -16.359 1 45 20 ASP B C 1
ATOM 860 O O . ASP B 1 20 ? -3.207 2.729 -15.438 1 45 20 ASP B O 1
ATOM 864 N N . ASP B 1 21 ? -3.16 4.824 -16.281 1 45 21 ASP B N 1
ATOM 865 C CA . ASP B 1 21 ? -3.396 5.559 -15.039 1 45 21 ASP B CA 1
ATOM 866 C C . ASP B 1 21 ? -4.406 4.832 -14.156 1 45 21 ASP B C 1
ATOM 868 O O . ASP B 1 21 ? -5.555 5.266 -14.031 1 45 21 ASP B O 1
ATOM 872 N N . GLN B 1 22 ? -4.758 3.664 -14.641 1 50.97 22 GLN B N 1
ATOM 873 C CA . GLN B 1 22 ? -5.637 3.273 -13.539 1 50.97 22 GLN B CA 1
ATOM 874 C C . GLN B 1 22 ? -5.074 3.727 -12.195 1 50.97 22 GLN B C 1
ATOM 876 O O . GLN B 1 22 ? -3.863 3.672 -11.977 1 50.97 22 GLN B O 1
ATOM 881 N N . ASP B 1 23 ? -5.738 4.441 -11.586 1 76.88 23 ASP B N 1
ATOM 882 C CA . ASP B 1 23 ? -5.355 5.031 -10.305 1 76.88 23 ASP B CA 1
ATOM 883 C C . ASP B 1 23 ? -4.898 3.955 -9.32 1 76.88 23 ASP B C 1
ATOM 885 O O . ASP B 1 23 ? -5.672 3.064 -8.961 1 76.88 23 ASP B O 1
ATOM 889 N N . PHE B 1 24 ? -3.553 3.451 -9.398 1 82.56 24 PHE B N 1
ATOM 890 C CA . PHE B 1 24 ? -2.91 2.518 -8.477 1 82.56 24 PHE B CA 1
ATOM 891 C C . PHE B 1 24 ? -3.691 2.416 -7.176 1 82.56 24 PHE B C 1
ATOM 893 O O . PHE B 1 24 ? -3.98 1.316 -6.703 1 82.56 24 PHE B O 1
ATOM 900 N N . LEU B 1 25 ? -4.09 3.477 -6.719 1 85.06 25 LEU B N 1
ATOM 901 C CA . LEU B 1 25 ? -4.789 3.475 -5.438 1 85.06 25 LEU B CA 1
ATOM 902 C C . LEU B 1 25 ? -6.164 2.83 -5.57 1 85.06 25 LEU B C 1
ATOM 904 O O . LEU B 1 25 ? -6.594 2.088 -4.684 1 85.06 25 LEU B O 1
ATOM 908 N N . GLU B 1 26 ? -6.797 3.146 -6.574 1 87.12 26 GLU B N 1
ATOM 909 C CA . GLU B 1 26 ? -8.109 2.553 -6.797 1 87.12 26 GLU B CA 1
ATOM 910 C C . GLU B 1 26 ? -8.016 1.035 -6.93 1 87.12 26 GLU B C 1
ATOM 912 O O . GLU B 1 26 ? -8.836 0.305 -6.367 1 87.12 26 GLU B O 1
ATOM 917 N N . ARG B 1 27 ? -7.055 0.563 -7.676 1 90.25 27 ARG B N 1
ATOM 918 C CA . ARG B 1 27 ? -6.875 -0.874 -7.855 1 90.25 27 ARG B CA 1
ATOM 919 C C . ARG B 1 27 ? -6.562 -1.556 -6.527 1 90.25 27 ARG B C 1
ATOM 921 O O . ARG B 1 27 ? -7.125 -2.607 -6.215 1 90.25 27 ARG B O 1
ATOM 928 N N . VAL B 1 28 ? -5.707 -0.981 -5.723 1 92.44 28 VAL B N 1
ATOM 929 C CA . VAL B 1 28 ? -5.344 -1.519 -4.418 1 92.44 28 VAL B CA 1
ATOM 930 C C . VAL B 1 28 ? -6.578 -1.57 -3.518 1 92.44 28 VAL B C 1
ATOM 932 O O . VAL B 1 28 ? -6.816 -2.568 -2.834 1 92.44 28 VAL B O 1
ATOM 935 N N . THR B 1 29 ? -7.379 -0.522 -3.59 1 92.56 29 THR B N 1
ATOM 936 C CA . THR B 1 29 ? -8.586 -0.468 -2.771 1 92.56 29 THR B CA 1
ATOM 937 C C . THR B 1 29 ? -9.555 -1.577 -3.166 1 92.56 29 THR B C 1
ATOM 939 O O . THR B 1 29 ? -10.18 -2.197 -2.303 1 92.56 29 THR B O 1
ATOM 942 N N . GLU B 1 30 ? -9.703 -1.795 -4.391 1 92.44 30 GLU B N 1
ATOM 943 C CA . GLU B 1 30 ? -10.555 -2.865 -4.898 1 92.44 30 GLU B CA 1
ATOM 944 C C . GLU B 1 30 ? -10.102 -4.227 -4.379 1 92.44 30 GLU B C 1
ATOM 946 O O . GLU B 1 30 ? -10.93 -5.059 -3.996 1 92.44 30 GLU B O 1
ATOM 951 N N . LEU B 1 31 ? -8.852 -4.422 -4.414 1 95.44 31 LEU B N 1
ATOM 952 C CA . LEU B 1 31 ? -8.289 -5.707 -4.008 1 95.44 31 LEU B CA 1
ATOM 953 C C . LEU B 1 31 ? -8.469 -5.93 -2.51 1 95.44 31 LEU B C 1
ATOM 955 O O . LEU B 1 31 ? -8.789 -7.035 -2.074 1 95.44 31 LEU B O 1
ATOM 959 N N . ILE B 1 32 ? -8.25 -4.914 -1.75 1 96.25 32 ILE B N 1
ATOM 960 C CA . ILE B 1 32 ? -8.43 -5.02 -0.306 1 96.25 32 ILE B CA 1
ATOM 961 C C . ILE B 1 32 ? -9.898 -5.289 0.015 1 96.25 32 ILE B C 1
ATOM 963 O O . ILE B 1 32 ? -10.211 -6.125 0.868 1 96.25 32 ILE B O 1
ATOM 96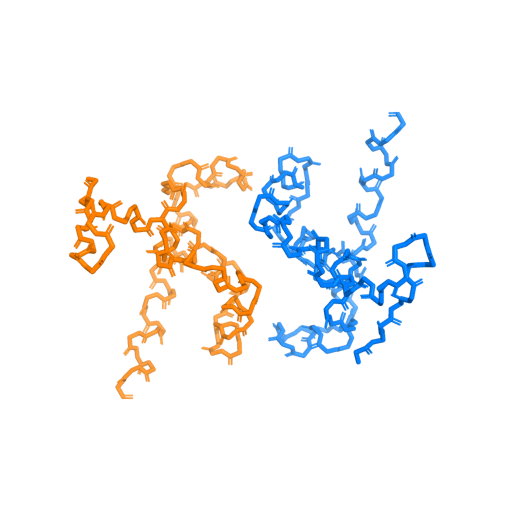7 N N . ALA B 1 33 ? -10.719 -4.562 -0.677 1 91.38 33 ALA B N 1
ATOM 968 C CA . ALA B 1 33 ? -12.156 -4.793 -0.497 1 91.38 33 ALA B CA 1
ATOM 969 C C . ALA B 1 33 ? -12.523 -6.23 -0.841 1 91.38 33 ALA B C 1
ATOM 971 O O . ALA B 1 33 ? -13.5 -6.77 -0.313 1 91.38 33 ALA B O 1
ATOM 972 N N . GLY B 1 34 ? -11.703 -6.844 -1.773 1 92.12 34 GLY B N 1
ATOM 973 C CA . GLY B 1 34 ? -11.875 -8.234 -2.16 1 92.12 34 GLY B CA 1
ATOM 974 C C . GLY B 1 34 ? -11.195 -9.203 -1.213 1 92.12 34 GLY B C 1
ATOM 975 O O . GLY B 1 34 ? -10.82 -10.312 -1.612 1 92.12 34 GLY B O 1
ATOM 976 N N . GLU B 1 35 ? -10.727 -8.836 -0.052 1 92.69 35 GLU B N 1
ATOM 977 C CA . GLU B 1 35 ? -10.289 -9.656 1.074 1 92.69 35 GLU B CA 1
ATOM 978 C C . GLU B 1 35 ? -8.773 -9.805 1.099 1 92.69 35 GLU B C 1
ATOM 980 O O . GLU B 1 35 ? -8.227 -10.594 1.869 1 92.69 35 GLU B O 1
ATOM 985 N N . LEU B 1 36 ? -8.125 -9.125 0.199 1 97 36 LEU B N 1
ATOM 986 C CA . LEU B 1 36 ? -6.672 -9.125 0.3 1 97 36 LEU B CA 1
ATOM 987 C C . LEU B 1 36 ? -6.199 -8.188 1.406 1 97 36 LEU B C 1
ATOM 989 O O . LEU B 1 36 ? -6.758 -7.105 1.586 1 97 36 LEU B O 1
ATOM 993 N N . SER B 1 37 ? -5.148 -8.633 2.127 1 96.19 37 SER B N 1
ATOM 994 C CA . SER B 1 37 ? -4.488 -7.703 3.039 1 96.19 37 SER B CA 1
ATOM 995 C C . SER B 1 37 ? -3.76 -6.602 2.275 1 96.19 37 SER B C 1
ATOM 997 O O . SER B 1 37 ? -3.543 -6.715 1.067 1 96.19 37 SER B O 1
ATOM 999 N N . LEU B 1 38 ? -3.355 -5.555 2.967 1 96.56 38 LEU B N 1
ATOM 1000 C CA . LEU B 1 38 ? -2.621 -4.461 2.342 1 96.56 38 LEU B CA 1
ATOM 1001 C C . LEU B 1 38 ? -1.327 -4.965 1.71 1 96.56 38 LEU B C 1
ATOM 1003 O O . LEU B 1 38 ? -0.993 -4.586 0.585 1 96.56 38 LEU B O 1
ATOM 1007 N N . HIS B 1 39 ? -0.59 -5.891 2.408 1 97.5 39 HIS B N 1
ATOM 1008 C CA . HIS B 1 39 ? 0.664 -6.43 1.893 1 97.5 39 HIS B CA 1
ATOM 1009 C C . HIS B 1 39 ? 0.433 -7.254 0.632 1 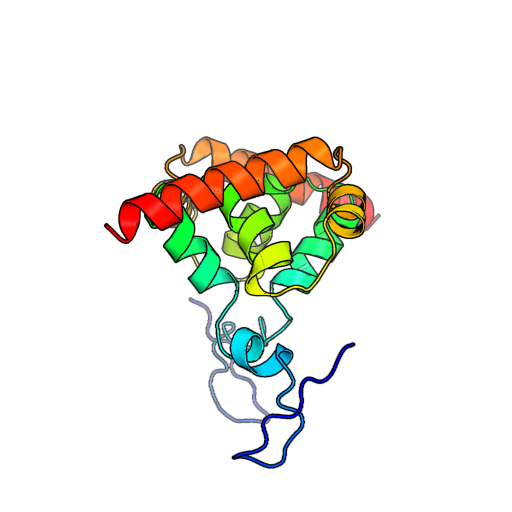97.5 39 HIS B C 1
ATOM 1011 O O . HIS B 1 39 ? 1.168 -7.117 -0.348 1 97.5 39 HIS B O 1
ATOM 1017 N N . GLU B 1 40 ? -0.573 -8.055 0.686 1 97.81 40 GLU B N 1
ATOM 1018 C CA . GLU B 1 40 ? -0.897 -8.898 -0.464 1 97.81 40 GLU B CA 1
ATOM 1019 C C . GLU B 1 40 ? -1.265 -8.047 -1.679 1 97.81 40 GLU B C 1
ATOM 1021 O O . GLU B 1 40 ? -0.769 -8.289 -2.781 1 97.81 40 GLU B O 1
ATOM 1026 N N . ALA B 1 41 ? -2.168 -7.074 -1.447 1 97 41 ALA B N 1
ATOM 1027 C CA . ALA B 1 41 ? -2.668 -6.227 -2.527 1 97 41 ALA B CA 1
ATOM 1028 C C . ALA B 1 41 ? -1.534 -5.445 -3.182 1 97 41 ALA B C 1
ATOM 1030 O O . ALA B 1 41 ? -1.407 -5.43 -4.406 1 97 41 ALA B O 1
ATOM 1031 N N . ILE B 1 42 ? -0.672 -4.836 -2.373 1 95.62 42 ILE B N 1
ATOM 1032 C CA . ILE B 1 42 ? 0.389 -3.986 -2.9 1 95.62 42 ILE B CA 1
ATOM 1033 C C . ILE B 1 42 ? 1.442 -4.848 -3.594 1 95.62 42 ILE B C 1
ATOM 1035 O O . ILE B 1 42 ? 1.885 -4.531 -4.699 1 95.62 42 ILE B O 1
ATOM 1039 N N . ASP B 1 43 ? 1.837 -5.949 -2.959 1 97.38 43 ASP B N 1
ATOM 1040 C CA . ASP B 1 43 ? 2.826 -6.82 -3.586 1 97.38 43 ASP B CA 1
ATOM 1041 C C . ASP B 1 43 ? 2.312 -7.363 -4.918 1 97.38 43 ASP B C 1
ATOM 1043 O O . ASP B 1 43 ? 3.064 -7.445 -5.891 1 97.38 43 ASP B O 1
ATOM 1047 N N . TRP B 1 44 ? 1.071 -7.707 -4.984 1 96.62 44 TRP B N 1
ATOM 1048 C CA . TRP B 1 44 ? 0.448 -8.219 -6.199 1 96.62 44 TRP B CA 1
ATOM 1049 C C . TRP B 1 44 ? 0.453 -7.168 -7.301 1 96.62 44 TRP B C 1
ATOM 1051 O O . TRP B 1 44 ? 0.911 -7.426 -8.414 1 96.62 44 TRP B O 1
ATOM 1061 N N . VAL B 1 45 ? -0.024 -5.984 -6.973 1 93.75 45 VAL B N 1
ATOM 1062 C CA . VAL B 1 45 ? -0.169 -4.949 -7.988 1 93.75 45 VAL B CA 1
ATOM 1063 C C . VAL B 1 45 ? 1.208 -4.531 -8.5 1 93.75 45 VAL B C 1
ATOM 1065 O O . VAL B 1 45 ? 1.413 -4.395 -9.711 1 93.75 45 VAL B O 1
ATOM 1068 N N . VAL B 1 46 ? 2.186 -4.395 -7.613 1 93.5 46 VAL B N 1
ATOM 1069 C CA . VAL B 1 46 ? 3.504 -3.875 -7.961 1 93.5 46 VAL B CA 1
ATOM 1070 C C . VAL B 1 46 ? 4.25 -4.895 -8.82 1 93.5 46 VAL B C 1
ATOM 1072 O O . VAL B 1 46 ? 4.867 -4.531 -9.828 1 93.5 46 VAL B O 1
ATOM 1075 N N . VAL B 1 47 ? 4.117 -6.148 -8.484 1 95.19 47 VAL B N 1
ATOM 1076 C CA . VAL B 1 47 ? 4.98 -7.148 -9.102 1 95.19 47 VAL B CA 1
ATOM 1077 C C . VAL B 1 47 ? 4.246 -7.82 -10.258 1 95.19 47 VAL B C 1
ATOM 1079 O O . VAL B 1 47 ? 4.812 -8 -11.344 1 95.19 47 VAL B O 1
ATOM 1082 N N . GLU B 1 48 ? 2.975 -8.172 -10.039 1 94.12 48 GLU B N 1
ATOM 1083 C CA . GLU B 1 48 ? 2.291 -9.031 -10.992 1 94.12 48 GLU B CA 1
ATOM 1084 C C . GLU B 1 48 ? 1.486 -8.211 -12 1 94.12 48 GLU B C 1
ATOM 1086 O O . GLU B 1 48 ? 1.439 -8.539 -13.188 1 94.12 48 GLU B O 1
ATOM 1091 N N . GLU B 1 49 ? 0.901 -7.211 -11.484 1 91.31 49 GLU B N 1
ATOM 1092 C CA . GLU B 1 49 ? 0.031 -6.492 -12.406 1 91.31 49 GLU B CA 1
ATOM 1093 C C . GLU B 1 49 ? 0.788 -5.375 -13.117 1 91.31 49 GLU B C 1
ATOM 1095 O O . GLU B 1 49 ? 0.727 -5.258 -14.344 1 91.31 49 GLU B O 1
ATOM 1100 N N . ALA B 1 50 ? 1.405 -4.527 -12.312 1 85.75 50 ALA B N 1
ATOM 1101 C CA . ALA B 1 50 ? 2.111 -3.395 -12.898 1 85.75 50 ALA B CA 1
ATOM 1102 C C . ALA B 1 50 ? 3.475 -3.816 -13.438 1 85.75 50 ALA B C 1
ATOM 1104 O O . ALA B 1 50 ? 4.047 -3.139 -14.297 1 85.75 50 ALA B O 1
ATOM 1105 N N . GLU B 1 51 ? 3.992 -4.949 -12.891 1 89.25 51 GLU B N 1
ATOM 1106 C CA . GLU B 1 51 ? 5.305 -5.461 -13.273 1 89.25 51 GLU B CA 1
ATOM 1107 C C . GLU B 1 51 ? 6.363 -4.359 -13.219 1 89.25 51 GLU B C 1
ATOM 1109 O O . GLU B 1 51 ? 7.215 -4.27 -14.102 1 89.25 51 GLU B O 1
ATOM 1114 N N . ARG B 1 52 ? 6.203 -3.543 -12.195 1 87 52 ARG B N 1
ATOM 1115 C CA . ARG B 1 52 ? 7.105 -2.408 -12.023 1 87 52 ARG B CA 1
ATOM 1116 C C . ARG B 1 52 ? 8.43 -2.852 -11.422 1 87 52 ARG B C 1
ATOM 1118 O O . ARG B 1 52 ? 9.477 -2.254 -11.695 1 87 52 ARG B O 1
ATOM 1125 N N . TYR B 1 53 ? 8.406 -3.752 -10.562 1 92.81 53 TYR B N 1
ATOM 1126 C CA . TYR B 1 53 ? 9.555 -4.324 -9.883 1 92.81 53 TYR B CA 1
ATOM 1127 C C . TYR B 1 53 ? 9.523 -5.848 -9.938 1 92.81 53 TYR B C 1
ATOM 1129 O O . TYR B 1 53 ? 8.453 -6.453 -9.93 1 92.81 53 TYR B O 1
ATOM 1137 N N . THR B 1 54 ? 10.711 -6.371 -10.047 1 97 54 THR B N 1
ATOM 1138 C CA . THR B 1 54 ? 10.805 -7.805 -9.789 1 97 54 THR B CA 1
ATOM 1139 C C . THR B 1 54 ? 10.609 -8.102 -8.305 1 97 54 THR B C 1
ATOM 1141 O O . THR B 1 54 ? 10.656 -7.188 -7.473 1 97 54 THR B O 1
ATOM 1144 N N . VAL B 1 55 ? 10.445 -9.367 -8.016 1 97.88 55 VAL B N 1
ATOM 1145 C CA . VAL B 1 55 ? 10.312 -9.797 -6.625 1 97.88 55 VAL B CA 1
ATOM 1146 C C . VAL B 1 55 ? 11.547 -9.367 -5.832 1 97.88 55 VAL B C 1
ATOM 1148 O O . VAL B 1 55 ? 11.422 -8.828 -4.727 1 97.88 55 VAL B O 1
ATOM 1151 N N . ALA B 1 56 ? 12.688 -9.578 -6.367 1 97.75 56 ALA B N 1
ATOM 1152 C CA . ALA B 1 56 ? 13.938 -9.242 -5.688 1 97.75 56 ALA B CA 1
ATOM 1153 C C . ALA B 1 56 ? 14.047 -7.738 -5.453 1 97.75 56 ALA B C 1
ATOM 1155 O O . ALA B 1 56 ? 14.406 -7.297 -4.355 1 97.75 56 ALA B O 1
ATOM 1156 N N . GLN B 1 57 ? 13.789 -6.895 -6.453 1 97 57 GLN B N 1
ATOM 1157 C CA . GLN B 1 57 ? 13.844 -5.441 -6.352 1 97 57 GLN B CA 1
ATOM 1158 C C . GLN B 1 57 ? 12.852 -4.93 -5.312 1 97 57 GLN B C 1
ATOM 1160 O O . GLN B 1 57 ? 13.188 -4.07 -4.496 1 97 57 GLN B O 1
ATOM 1165 N N . TRP B 1 58 ? 11.625 -5.391 -5.344 1 96.69 58 TRP B N 1
ATOM 1166 C CA . TRP B 1 58 ? 10.562 -4.945 -4.445 1 96.69 58 TRP B CA 1
ATOM 1167 C C . TRP B 1 58 ? 10.867 -5.348 -3.006 1 96.69 58 TRP B C 1
ATOM 1169 O O . TRP B 1 58 ? 10.594 -4.586 -2.072 1 96.69 58 TRP B O 1
ATOM 1179 N N . ALA B 1 59 ? 11.391 -6.582 -2.791 1 97.75 59 ALA B N 1
ATOM 1180 C CA . ALA B 1 59 ? 11.82 -7.023 -1.466 1 97.75 59 ALA B CA 1
ATOM 1181 C C . ALA B 1 59 ? 12.867 -6.086 -0.886 1 97.75 59 ALA B C 1
ATOM 1183 O O . ALA B 1 59 ? 12.844 -5.77 0.307 1 97.75 59 ALA B O 1
ATOM 1184 N N . ASP B 1 60 ? 13.773 -5.672 -1.713 1 96.31 60 ASP B N 1
ATOM 1185 C CA . ASP B 1 60 ? 14.805 -4.738 -1.282 1 96.31 60 ASP B CA 1
ATOM 1186 C C . ASP B 1 60 ? 14.203 -3.391 -0.889 1 96.31 60 ASP B C 1
ATOM 1188 O O . ASP B 1 60 ? 14.562 -2.82 0.144 1 96.31 60 ASP B O 1
ATOM 1192 N N . VAL B 1 61 ? 13.281 -2.895 -1.688 1 94.44 61 VAL B N 1
ATOM 1193 C CA . VAL B 1 61 ? 12.609 -1.632 -1.399 1 94.44 61 VAL B CA 1
ATOM 1194 C C . VAL B 1 61 ? 11.883 -1.728 -0.06 1 94.44 61 VAL B C 1
ATOM 1196 O O . VAL B 1 61 ? 11.969 -0.818 0.768 1 94.44 61 VAL B O 1
ATOM 1199 N N . ARG B 1 62 ? 11.117 -2.793 0.183 1 96 62 ARG B N 1
ATOM 1200 C CA . ARG B 1 62 ? 10.289 -2.99 1.372 1 96 62 ARG B CA 1
ATOM 1201 C C . ARG B 1 62 ? 11.148 -3.385 2.57 1 96 62 ARG B C 1
ATOM 1203 O O . ARG B 1 62 ? 10.664 -3.412 3.703 1 96 62 ARG B O 1
ATOM 1210 N N . ASP B 1 63 ? 12.469 -3.709 2.324 1 95.31 63 ASP B N 1
ATOM 1211 C CA . ASP B 1 63 ? 13.367 -4.203 3.361 1 95.31 63 ASP B CA 1
ATOM 1212 C C . ASP B 1 63 ? 12.812 -5.465 4.02 1 95.31 63 ASP B C 1
ATOM 1214 O O . ASP B 1 63 ? 12.68 -5.527 5.242 1 95.31 63 ASP B O 1
ATOM 1218 N N . VAL B 1 64 ? 12.383 -6.441 3.221 1 96.69 64 VAL B N 1
ATOM 1219 C CA . VAL B 1 64 ? 11.922 -7.766 3.629 1 96.69 64 VAL B CA 1
ATOM 1220 C C . VAL B 1 64 ? 12.594 -8.836 2.773 1 96.69 64 VAL B C 1
ATOM 1222 O O . VAL B 1 64 ? 13.352 -8.516 1.852 1 96.69 64 VAL B O 1
ATOM 1225 N N . THR B 1 65 ? 12.328 -10.086 3.061 1 98.12 65 THR B N 1
ATOM 1226 C CA . THR B 1 65 ? 12.883 -11.172 2.254 1 98.12 65 THR B CA 1
ATOM 1227 C C . THR B 1 65 ? 12.07 -11.367 0.977 1 98.12 65 THR B C 1
ATOM 1229 O O . THR B 1 65 ? 10.883 -11.023 0.929 1 98.12 65 THR B O 1
ATOM 1232 N N . GLU B 1 66 ? 12.734 -11.914 0.016 1 98.25 66 GLU B N 1
ATOM 1233 C CA . GLU B 1 66 ? 12.023 -12.273 -1.209 1 98.25 66 GLU B CA 1
ATOM 1234 C C . GLU B 1 66 ? 10.883 -13.242 -0.921 1 98.25 66 GLU B C 1
ATOM 1236 O O . GLU B 1 66 ? 9.828 -13.172 -1.556 1 98.25 66 GLU B O 1
ATOM 1241 N N . ASP B 1 67 ? 11.078 -14.133 0.009 1 98.62 67 ASP B N 1
ATOM 1242 C CA . ASP B 1 67 ? 10.07 -15.125 0.362 1 98.62 67 ASP B CA 1
ATOM 1243 C C . ASP B 1 67 ? 8.797 -14.461 0.889 1 98.62 67 ASP B C 1
ATOM 1245 O O . ASP B 1 67 ? 7.691 -14.938 0.643 1 98.62 67 ASP B O 1
ATOM 1249 N N . ALA B 1 68 ? 8.977 -13.43 1.638 1 98.12 68 ALA B N 1
ATOM 1250 C CA . ALA B 1 68 ? 7.82 -12.711 2.154 1 98.12 68 ALA B CA 1
ATOM 1251 C C . ALA B 1 68 ? 6.984 -12.133 1.018 1 98.12 68 ALA B C 1
ATOM 1253 O O . ALA B 1 68 ? 5.754 -12.219 1.035 1 98.12 68 ALA B O 1
ATOM 1254 N N . VAL B 1 69 ? 7.656 -11.555 0.024 1 98.25 69 VAL B N 1
ATOM 1255 C CA . VAL B 1 69 ? 6.969 -10.984 -1.133 1 98.25 69 VAL B CA 1
ATOM 1256 C C . VAL B 1 69 ? 6.293 -12.102 -1.928 1 98.25 69 VAL B C 1
ATOM 1258 O O . VAL B 1 69 ? 5.121 -11.984 -2.299 1 98.25 69 VAL B O 1
ATOM 1261 N N . ARG B 1 70 ? 6.984 -13.203 -2.127 1 98.56 70 ARG B N 1
ATOM 1262 C CA . ARG B 1 70 ? 6.441 -14.328 -2.885 1 98.56 70 ARG B CA 1
ATOM 1263 C C . ARG B 1 70 ? 5.23 -14.922 -2.184 1 98.56 70 ARG B C 1
ATOM 1265 O O . ARG B 1 70 ? 4.246 -15.289 -2.834 1 98.56 70 ARG B O 1
ATOM 1272 N N . SER B 1 71 ? 5.352 -15.047 -0.887 1 98.69 71 SER B N 1
ATOM 1273 C CA . SER B 1 71 ? 4.242 -15.594 -0.116 1 98.69 71 SER B CA 1
ATOM 1274 C C . SER B 1 71 ? 2.99 -14.742 -0.262 1 98.69 71 SER B C 1
ATOM 1276 O O . SER B 1 71 ? 1.884 -15.266 -0.4 1 98.69 71 SER B O 1
ATOM 1278 N N . ASN B 1 72 ? 3.166 -13.477 -0.172 1 98.38 72 ASN B N 1
ATOM 1279 C CA . ASN B 1 72 ? 2.035 -12.57 -0.333 1 98.38 72 ASN B CA 1
ATOM 1280 C C . ASN B 1 72 ? 1.42 -12.68 -1.725 1 98.38 72 ASN B C 1
ATOM 1282 O O . ASN B 1 72 ? 0.196 -12.68 -1.869 1 98.38 72 ASN B O 1
ATOM 1286 N N . ILE B 1 73 ? 2.281 -12.789 -2.742 1 98 73 ILE B N 1
ATOM 1287 C CA . ILE B 1 73 ? 1.814 -12.898 -4.121 1 98 73 ILE B CA 1
ATOM 1288 C C . ILE B 1 73 ? 1.041 -14.203 -4.301 1 98 73 ILE B C 1
ATOM 1290 O O . ILE B 1 73 ? -0.013 -14.227 -4.938 1 98 73 ILE B O 1
ATOM 1294 N N . HIS B 1 74 ? 1.526 -15.281 -3.725 1 98.06 74 HIS B N 1
ATOM 1295 C CA . HIS B 1 74 ? 0.846 -16.562 -3.809 1 98.06 74 HIS B CA 1
ATOM 1296 C C . HIS B 1 74 ? -0.516 -16.516 -3.123 1 98.06 74 HIS B C 1
ATOM 1298 O O . HIS B 1 74 ? -1.504 -17.031 -3.656 1 98.06 74 HIS B O 1
ATOM 1304 N N . ALA B 1 75 ? -0.543 -15.961 -1.944 1 97.81 75 ALA B N 1
ATOM 1305 C CA . ALA B 1 75 ? -1.805 -15.828 -1.222 1 97.81 75 ALA B CA 1
ATOM 1306 C C . ALA B 1 75 ? -2.816 -15.016 -2.027 1 97.81 75 ALA B C 1
ATOM 1308 O O . ALA B 1 75 ? -3.996 -15.367 -2.086 1 97.81 75 ALA B O 1
ATOM 1309 N N . ALA B 1 76 ? -2.334 -13.914 -2.613 1 97.62 76 ALA B N 1
ATOM 1310 C CA . ALA B 1 76 ? -3.199 -13.078 -3.443 1 97.62 76 ALA B CA 1
ATOM 1311 C C . ALA B 1 76 ? -3.746 -13.867 -4.629 1 97.62 76 ALA B C 1
ATOM 1313 O O . ALA B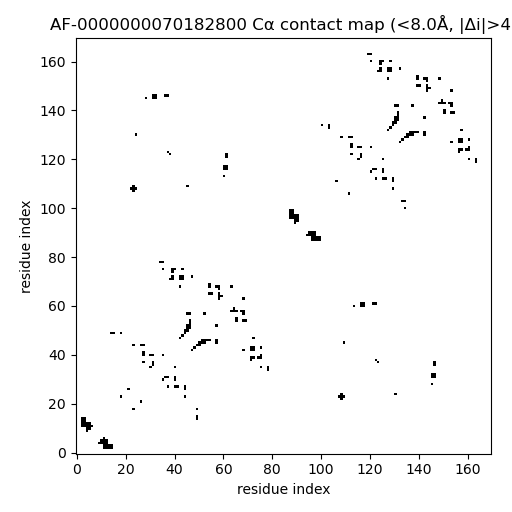 1 76 ? -4.938 -13.789 -4.941 1 97.62 76 ALA B O 1
ATOM 1314 N N . ARG B 1 77 ? -2.873 -14.594 -5.262 1 96.38 77 ARG B N 1
ATOM 1315 C CA . ARG B 1 77 ? -3.264 -15.391 -6.414 1 96.38 77 ARG B CA 1
ATOM 1316 C C . ARG B 1 77 ? -4.363 -16.391 -6.047 1 96.38 77 ARG B C 1
ATOM 1318 O O . ARG B 1 77 ? -5.324 -16.562 -6.793 1 96.38 77 ARG B O 1
ATOM 1325 N N . GLU B 1 78 ? -4.211 -17.078 -4.973 1 95.69 78 GLU B N 1
ATOM 1326 C CA . GLU B 1 78 ? -5.191 -18.062 -4.52 1 95.69 78 GLU B CA 1
ATOM 1327 C C . GLU B 1 78 ? -6.551 -17.422 -4.277 1 95.69 78 GLU B C 1
ATOM 1329 O O . GLU B 1 78 ? -7.586 -17.984 -4.645 1 95.69 78 GLU B O 1
ATOM 1334 N N . LYS B 1 79 ? -6.543 -16.281 -3.764 1 95 79 LYS B N 1
ATOM 1335 C CA . LYS B 1 79 ? -7.785 -15.586 -3.432 1 95 79 LYS B CA 1
ATOM 1336 C C . LYS B 1 79 ? -8.453 -15.016 -4.684 1 95 79 LYS B C 1
ATOM 1338 O O . LYS B 1 79 ? -9.68 -14.922 -4.754 1 95 79 LYS B O 1
ATOM 1343 N N . LEU B 1 80 ? -7.664 -14.547 -5.574 1 92.81 80 LEU B N 1
ATOM 1344 C CA . LEU B 1 80 ? -8.188 -13.953 -6.801 1 92.81 80 LEU B CA 1
ATOM 1345 C C . LEU B 1 80 ? -8.719 -15.031 -7.742 1 92.81 80 LEU B C 1
ATOM 1347 O O . LEU B 1 80 ? -9.609 -14.773 -8.547 1 92.81 80 LEU B O 1
ATOM 1351 N N . LEU B 1 81 ? -8.086 -16.172 -7.73 1 84.81 81 LEU B N 1
ATOM 1352 C CA . LEU B 1 81 ? -8.562 -17.297 -8.531 1 84.81 81 LEU B CA 1
ATOM 1353 C C . LEU B 1 81 ? -9.867 -17.844 -7.969 1 84.81 81 LEU B C 1
ATOM 1355 O O . LEU B 1 81 ? -10.75 -18.266 -8.727 1 84.81 81 LEU B O 1
ATOM 1359 N N . ILE B 1 82 ? -9.93 -17.891 -6.723 1 74.31 82 ILE B N 1
ATOM 1360 C CA . ILE B 1 82 ? -11.133 -18.406 -6.082 1 74.31 82 ILE B CA 1
ATOM 1361 C C . ILE B 1 82 ? -12.297 -17.453 -6.344 1 74.31 82 ILE B C 1
ATOM 1363 O O . ILE B 1 82 ? -13.43 -17.906 -6.559 1 74.31 82 ILE B O 1
ATOM 1367 N N . GLU B 1 83 ? -12.102 -16.203 -6.273 1 62.62 83 GLU B N 1
ATOM 1368 C CA . GLU B 1 83 ? -13.188 -15.242 -6.492 1 62.62 83 GLU B CA 1
ATOM 1369 C C . GLU B 1 83 ? -13.688 -15.297 -7.934 1 62.62 83 GLU B C 1
ATOM 1371 O O . GLU B 1 83 ? -14.82 -14.906 -8.211 1 62.62 83 GLU B O 1
ATOM 1376 N N . SER B 1 84 ? -12.844 -15.688 -8.805 1 56.66 84 SER B N 1
ATOM 1377 C CA . SER B 1 84 ? -13.281 -15.797 -10.188 1 56.66 84 SER B CA 1
ATOM 1378 C C . SER B 1 84 ? -14.117 -17.047 -10.414 1 56.66 84 SER B C 1
ATOM 1380 O O . SER B 1 84 ? -14.68 -17.234 -11.492 1 56.66 84 SER B O 1
ATOM 1382 N N . GLU B 1 85 ? -14.25 -18.016 -9.523 1 50.75 85 GLU B N 1
ATOM 1383 C CA . GLU B 1 85 ? -15.133 -19.172 -9.664 1 50.75 85 GLU B CA 1
ATOM 1384 C C . GLU B 1 85 ? -16.5 -18.891 -9.031 1 50.75 85 GLU B C 1
ATOM 1386 O O . GLU B 1 85 ? -16.594 -18.156 -8.047 1 50.75 85 GLU B O 1
#

Nearest PDB structures (foldseek):
  3vfz-assembly3_A  TM=7.552E-01  e=2.490E-01  Mycobacterium tuberculosis
  3hug-assembly6_K  TM=6.607E-01  e=1.998E-01  Mycobacterium tuberculosis H37Rv
  8jzt-assembly2_C  TM=7.531E-01  e=6.347E-01  Mycobacterium tuberculosis H37Rv
  4nqw-assembly1_A  TM=6.332E-01  e=4.318E-01  Mycobacterium tuberculosis
  6kop-assembly1_F  TM=6.475E-01  e=7.910E-01  Mycobacterium tuberculosis H37Rv

Sequence (170 aa):
MVASYDPEKHQFEDVDLAWDDQDFLERVTELIAGELSLHEAIDWVVVEEAERYTVAQWADVRDVTEDAVRSNIHAAREKLLIESEMVASYDPEKHQFEDVDLAWDDQDFLERVTELIAGELSLHEAIDWVVVEEAERYTVAQWADVRDVTEDAVRSNIHAAREKLLIESE